Protein AF-A0A8S1JH16-F1 (afdb_monomer)

Organism: NCBI:txid121088

Secondary structure (DSSP, 8-state):
-EE-TTS-EEEEEEESSTTS--EEEEEEETTT--B--SS-EEEEEEEEEE-TTSS-EEEEEB-TTSSBP-

Foldseek 3Di:
DDAFLVRQKDKFWDAPDPPPCWIWIWMAGPPPRHTPDPDIDTQWNRDWDADNNNPDIDTFHDDPVSHTDD

Structure (mmCIF, N/CA/C/O backbone):
data_AF-A0A8S1JH16-F1
#
_entry.id   AF-A0A8S1JH16-F1
#
loop_
_atom_site.group_PDB
_atom_site.id
_atom_site.type_symbol
_atom_site.label_atom_id
_atom_site.label_alt_id
_atom_site.label_comp_id
_atom_site.label_asym_id
_atom_site.label_entity_id
_atom_site.label_seq_id
_atom_site.pdbx_PDB_ins_code
_atom_site.Cartn_x
_atom_site.Cartn_y
_atom_site.Cartn_z
_atom_site.occupancy
_atom_site.B_iso_or_equiv
_atom_site.auth_seq_id
_atom_site.auth_comp_id
_atom_site.auth_asym_id
_atom_site.auth_atom_id
_atom_site.pdbx_PDB_model_num
ATOM 1 N N . MET A 1 1 ? -7.050 5.331 -4.614 1.00 91.31 1 MET A N 1
ATOM 2 C CA . MET A 1 1 ? -7.207 5.480 -3.148 1.00 91.31 1 MET A CA 1
ATOM 3 C C . MET A 1 1 ? -8.282 4.516 -2.666 1.00 91.31 1 MET A C 1
ATOM 5 O O . MET A 1 1 ? -9.240 4.306 -3.401 1.00 91.31 1 MET A O 1
ATOM 9 N N . LYS A 1 2 ? -8.112 3.926 -1.480 1.00 95.50 2 LYS A N 1
ATOM 10 C CA . LYS A 1 2 ? -9.040 2.988 -0.831 1.00 95.50 2 LYS A CA 1
ATOM 11 C C . LYS A 1 2 ? -9.147 3.309 0.663 1.00 95.50 2 LYS A C 1
ATOM 13 O O . LYS A 1 2 ? -8.173 3.768 1.256 1.00 95.50 2 LYS A O 1
ATOM 18 N N . LEU A 1 3 ? -10.314 3.062 1.251 1.00 95.12 3 LEU A N 1
ATOM 19 C CA . LEU A 1 3 ? -10.583 3.186 2.687 1.00 95.12 3 LEU A CA 1
ATOM 20 C C . LEU A 1 3 ? -10.785 1.787 3.273 1.00 95.12 3 LEU A C 1
ATOM 22 O O . LEU A 1 3 ? -11.432 0.957 2.636 1.00 95.12 3 LEU A O 1
ATOM 26 N N . SER A 1 4 ? -10.250 1.522 4.465 1.00 95.50 4 SER A N 1
ATOM 27 C CA . SER A 1 4 ? -10.542 0.274 5.183 1.00 95.50 4 SER A CA 1
ATOM 28 C C . SER A 1 4 ? -12.019 0.210 5.585 1.00 95.50 4 SER A C 1
ATOM 30 O O . SER A 1 4 ? -12.658 1.247 5.745 1.00 95.50 4 SER A O 1
ATOM 32 N N . GLY A 1 5 ? -12.570 -0.988 5.813 1.00 93.62 5 GLY A N 1
ATOM 33 C CA . GLY A 1 5 ? -14.002 -1.164 6.121 1.00 93.62 5 GLY A CA 1
ATOM 34 C C . GLY A 1 5 ? -14.498 -0.425 7.376 1.00 93.62 5 GLY A C 1
ATOM 35 O O . GLY A 1 5 ? -15.669 -0.082 7.474 1.00 93.62 5 G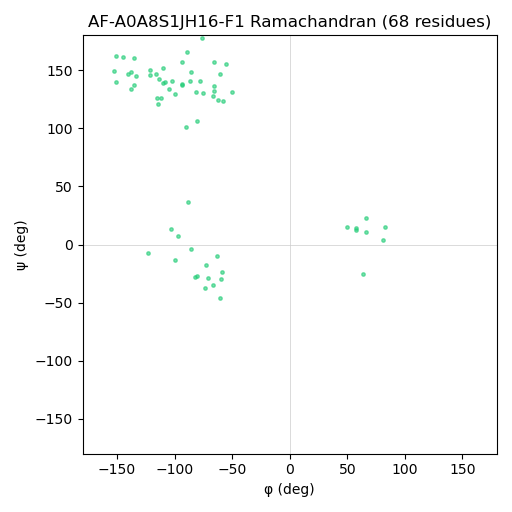LY A O 1
ATOM 36 N N . ASN A 1 6 ? -13.599 -0.119 8.315 1.00 93.19 6 ASN A N 1
ATOM 37 C CA . ASN A 1 6 ? -13.873 0.693 9.507 1.00 93.19 6 ASN A CA 1
ATOM 38 C C . ASN A 1 6 ? -13.476 2.176 9.357 1.00 93.19 6 ASN A C 1
ATOM 40 O O . ASN A 1 6 ? -13.458 2.907 10.344 1.00 93.19 6 ASN A O 1
ATOM 44 N N . HIS A 1 7 ? -13.082 2.598 8.155 1.00 93.62 7 HIS A N 1
ATOM 45 C CA . HIS A 1 7 ? -12.624 3.944 7.795 1.00 93.62 7 HIS A CA 1
ATOM 46 C C . HIS A 1 7 ? -11.422 4.472 8.594 1.00 93.62 7 HIS A C 1
ATOM 48 O O . HIS A 1 7 ? -11.108 5.660 8.530 1.00 93.62 7 HIS A O 1
ATOM 54 N N . ARG A 1 8 ? -10.715 3.607 9.331 1.00 94.12 8 ARG A N 1
ATOM 55 C CA . ARG A 1 8 ? -9.532 4.009 10.097 1.00 94.12 8 ARG A CA 1
ATOM 56 C C . ARG A 1 8 ? -8.330 4.272 9.198 1.00 94.12 8 ARG A C 1
ATOM 58 O O . ARG A 1 8 ? -7.539 5.159 9.497 1.00 94.12 8 ARG A O 1
ATOM 65 N N . LEU A 1 9 ? -8.159 3.483 8.140 1.00 95.06 9 LEU A N 1
ATOM 66 C CA . LEU A 1 9 ? -6.975 3.521 7.286 1.00 95.06 9 LEU A CA 1
ATOM 67 C C . LEU A 1 9 ? -7.323 4.004 5.881 1.00 95.06 9 LEU A C 1
ATOM 69 O O . LEU A 1 9 ? -8.353 3.635 5.313 1.00 95.06 9 LEU A O 1
ATOM 73 N N . VAL A 1 10 ? -6.410 4.782 5.307 1.00 95.75 10 VAL A N 1
ATOM 74 C CA . VAL A 1 10 ? -6.426 5.190 3.902 1.00 95.75 10 VAL A CA 1
ATOM 75 C C . VAL A 1 10 ? -5.212 4.579 3.222 1.00 95.75 10 VAL A C 1
ATOM 77 O O . VAL A 1 10 ? -4.086 4.799 3.667 1.00 95.75 10 VAL A O 1
ATOM 80 N N . ALA A 1 11 ? -5.440 3.863 2.124 1.00 95.19 11 ALA A N 1
ATOM 81 C CA . ALA A 1 11 ? -4.390 3.400 1.230 1.00 95.19 11 ALA A CA 1
ATOM 82 C C . ALA A 1 11 ? -4.424 4.174 -0.091 1.00 95.19 11 ALA A C 1
ATOM 84 O O . ALA A 1 11 ? -5.492 4.461 -0.650 1.00 95.19 11 ALA A O 1
ATOM 85 N N . TRP A 1 12 ? -3.256 4.516 -0.619 1.00 95.00 12 TRP A N 1
ATOM 86 C CA . TRP A 1 12 ? -3.134 5.131 -1.936 1.00 95.00 12 TRP A CA 1
ATOM 87 C C . TRP A 1 12 ? -1.874 4.665 -2.647 1.00 95.00 12 TRP A C 1
ATOM 89 O O . TRP A 1 12 ? -0.944 4.146 -2.036 1.00 95.00 12 TRP A O 1
ATOM 99 N N . THR A 1 13 ? -1.874 4.860 -3.959 1.00 94.00 13 THR A N 1
ATOM 100 C CA . THR A 1 13 ? -0.719 4.619 -4.806 1.00 94.00 13 THR A CA 1
ATOM 101 C C . THR A 1 13 ? -0.260 5.925 -5.425 1.00 94.00 13 THR A C 1
ATOM 103 O O . THR A 1 13 ? -1.076 6.805 -5.704 1.00 94.00 13 THR A O 1
ATOM 106 N N . ALA A 1 14 ? 1.045 6.056 -5.625 1.00 92.69 14 ALA A N 1
ATOM 107 C CA . ALA A 1 14 ? 1.633 7.142 -6.397 1.00 92.69 14 ALA A CA 1
ATOM 108 C C . ALA A 1 14 ? 2.785 6.593 -7.233 1.00 92.69 14 ALA A C 1
ATOM 110 O O . ALA A 1 14 ? 3.456 5.651 -6.815 1.00 92.69 14 ALA A O 1
ATOM 111 N N . GLU A 1 15 ? 2.996 7.151 -8.421 1.00 92.44 15 GLU A N 1
ATOM 112 C CA . GLU A 1 15 ? 4.148 6.776 -9.235 1.00 92.44 15 GLU 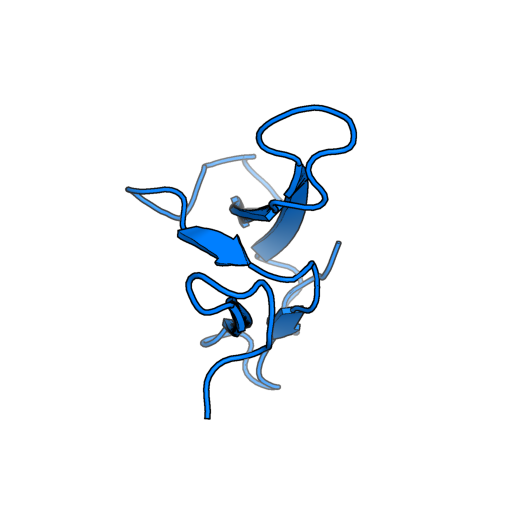A CA 1
ATOM 113 C C . GLU A 1 15 ? 5.437 7.202 -8.539 1.00 92.44 15 GLU A C 1
ATOM 115 O O . GLU A 1 15 ? 5.540 8.328 -8.051 1.00 92.44 15 GLU A O 1
ATOM 120 N N . LYS A 1 16 ? 6.430 6.312 -8.536 1.00 86.38 16 LYS A N 1
ATOM 121 C CA . LYS A 1 16 ? 7.785 6.619 -8.082 1.00 86.38 16 LYS A CA 1
ATOM 122 C C . LYS A 1 16 ? 8.387 7.737 -8.931 1.00 86.38 16 LYS A C 1
ATOM 124 O O . LYS A 1 16 ? 8.975 8.679 -8.412 1.00 86.38 16 LYS A O 1
ATOM 129 N N . GLU A 1 17 ? 8.225 7.612 -10.244 1.00 91.00 17 GLU A N 1
ATOM 130 C CA . GLU A 1 17 ? 8.680 8.567 -11.248 1.00 91.00 17 GLU A CA 1
ATOM 131 C C . GLU A 1 17 ? 7.560 8.784 -12.262 1.00 91.00 17 GLU A C 1
ATOM 133 O O . GLU A 1 17 ? 6.911 7.827 -12.693 1.00 91.00 17 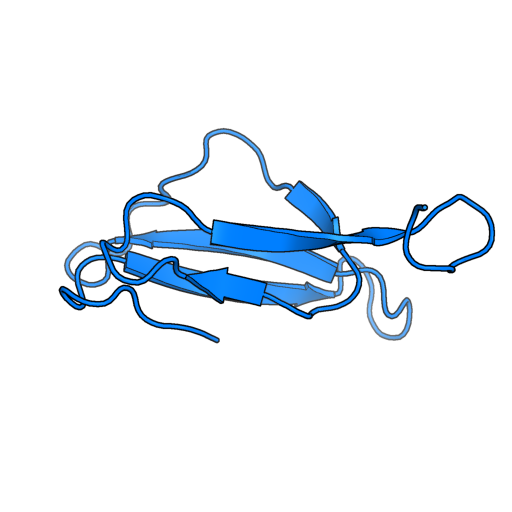GLU A O 1
ATOM 138 N N . ARG A 1 18 ? 7.328 10.039 -12.649 1.00 92.12 18 ARG A N 1
ATOM 139 C CA . ARG A 1 18 ? 6.231 10.406 -13.549 1.00 92.12 18 ARG A CA 1
ATOM 140 C C . ARG A 1 18 ? 6.342 9.664 -14.883 1.00 92.12 18 ARG A C 1
ATOM 142 O O . ARG A 1 18 ? 7.333 9.816 -15.590 1.00 92.12 18 ARG A O 1
ATOM 149 N N . GLY A 1 19 ? 5.293 8.934 -15.245 1.00 87.81 19 GLY A N 1
ATOM 150 C CA . GLY A 1 19 ? 5.203 8.162 -16.483 1.00 87.81 19 GLY A CA 1
ATOM 151 C C . GLY A 1 19 ? 5.909 6.806 -16.438 1.00 87.81 19 GLY A C 1
ATOM 152 O O . GLY A 1 19 ? 5.930 6.115 -17.449 1.00 87.81 19 GLY A O 1
ATOM 153 N N . SER A 1 20 ? 6.472 6.400 -15.294 1.00 87.75 20 SER A N 1
ATOM 154 C CA . SER A 1 20 ? 7.061 5.057 -15.136 1.00 87.75 20 SER A CA 1
ATOM 155 C C . SER A 1 20 ? 6.011 3.953 -15.044 1.00 87.75 20 SER A C 1
ATOM 157 O O . SER A 1 20 ? 6.344 2.769 -15.114 1.00 87.75 20 SER A O 1
ATOM 159 N N . GLU A 1 21 ? 4.768 4.345 -14.752 1.00 86.81 21 GLU A N 1
ATOM 160 C CA . GLU A 1 21 ? 3.709 3.475 -14.261 1.00 86.81 21 GLU A CA 1
ATOM 161 C C . GLU A 1 21 ? 4.158 2.619 -13.071 1.00 86.81 21 GLU A C 1
ATOM 163 O O . GLU A 1 21 ? 3.479 1.648 -12.782 1.00 86.81 21 GLU A O 1
ATOM 168 N N . ASN A 1 22 ? 5.284 2.918 -12.397 1.00 87.00 22 ASN A N 1
ATOM 169 C CA . ASN A 1 22 ? 5.826 2.191 -11.250 1.00 87.00 22 ASN A CA 1
ATOM 170 C C . ASN A 1 22 ? 5.270 2.758 -9.955 1.00 87.00 22 ASN A C 1
ATOM 172 O O . ASN A 1 22 ? 5.736 3.799 -9.497 1.00 87.00 22 ASN A O 1
ATOM 176 N N . TYR A 1 23 ? 4.274 2.091 -9.371 1.00 90.69 23 TYR A N 1
ATOM 177 C CA . TYR A 1 23 ? 3.572 2.631 -8.218 1.00 90.69 23 TYR A CA 1
ATOM 178 C C . TYR A 1 23 ? 4.153 2.144 -6.898 1.00 90.69 23 TYR A C 1
ATOM 180 O O . TYR A 1 23 ? 4.472 0.970 -6.699 1.00 90.69 23 TYR A O 1
ATOM 188 N N . TRP A 1 24 ? 4.234 3.091 -5.979 1.00 92.75 24 TRP A N 1
ATOM 189 C CA . TRP A 1 24 ? 4.453 2.893 -4.560 1.00 92.75 24 TRP A CA 1
ATOM 190 C C . TRP A 1 24 ? 3.107 2.834 -3.849 1.00 92.75 24 TRP A C 1
ATOM 192 O O . TRP A 1 24 ? 2.221 3.630 -4.162 1.00 92.75 24 TRP A O 1
ATOM 202 N N . VAL A 1 25 ? 2.946 1.899 -2.911 1.00 93.06 25 VAL A N 1
ATOM 203 C CA . VAL A 1 25 ? 1.751 1.772 -2.065 1.00 93.06 25 VAL A CA 1
ATOM 204 C C . VAL A 1 25 ? 2.023 2.399 -0.704 1.00 93.06 25 VAL A C 1
ATOM 206 O O . VAL A 1 25 ? 2.996 2.061 -0.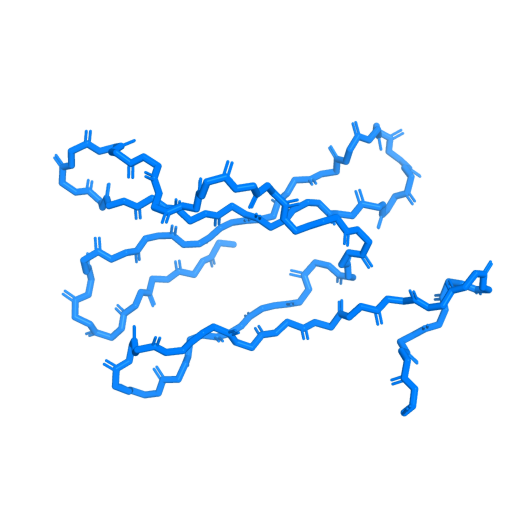034 1.00 93.06 25 VAL A O 1
ATOM 209 N N . TYR A 1 26 ? 1.119 3.270 -0.274 1.00 93.56 26 TYR A N 1
ATOM 210 C CA . TYR A 1 26 ? 1.172 3.962 1.006 1.00 93.56 26 TYR A CA 1
ATOM 211 C C . TYR A 1 26 ? -0.072 3.654 1.828 1.00 93.56 26 TYR A C 1
ATOM 213 O O . TYR A 1 26 ? -1.157 3.465 1.273 1.00 93.56 26 TYR A O 1
ATOM 221 N N . ILE A 1 27 ? 0.077 3.664 3.154 1.00 94.38 27 ILE A N 1
ATOM 222 C CA . ILE A 1 27 ? -1.026 3.510 4.104 1.00 94.38 27 ILE A CA 1
ATOM 223 C C . ILE A 1 27 ? -0.833 4.499 5.251 1.00 94.38 27 ILE A C 1
ATOM 225 O O . ILE A 1 27 ? 0.261 4.606 5.808 1.00 94.38 27 ILE A O 1
ATOM 229 N N . LYS A 1 28 ? -1.904 5.200 5.625 1.00 94.75 28 LYS A N 1
ATOM 230 C CA . LYS A 1 28 ? -1.938 6.088 6.792 1.00 94.75 28 LYS A CA 1
ATOM 231 C C . LYS A 1 28 ? -3.209 5.900 7.609 1.00 94.75 28 LYS A C 1
ATOM 233 O O . LYS A 1 28 ? -4.216 5.412 7.095 1.00 94.75 28 LYS A O 1
ATOM 238 N N . GLU A 1 29 ? -3.175 6.340 8.859 1.00 95.62 29 GLU A N 1
ATOM 239 C CA . GLU A 1 29 ? -4.377 6.536 9.665 1.00 95.62 29 GLU A CA 1
ATOM 240 C C . GLU A 1 29 ? -5.115 7.806 9.222 1.00 95.62 29 GLU A C 1
ATOM 242 O O . GLU A 1 29 ? -4.525 8.876 9.094 1.00 95.62 29 GLU A O 1
ATOM 247 N N . ALA A 1 30 ? -6.422 7.690 8.994 1.00 94.25 30 ALA A N 1
ATOM 248 C CA . ALA A 1 30 ? -7.254 8.762 8.457 1.00 94.25 30 ALA A CA 1
ATOM 249 C C . ALA A 1 30 ? -7.395 9.953 9.415 1.00 94.25 30 ALA A C 1
ATOM 251 O O . ALA A 1 30 ? -7.487 11.091 8.970 1.00 94.25 30 ALA A O 1
ATOM 252 N N . ALA A 1 31 ? -7.436 9.689 10.724 1.00 95.88 31 ALA A N 1
ATOM 253 C CA . ALA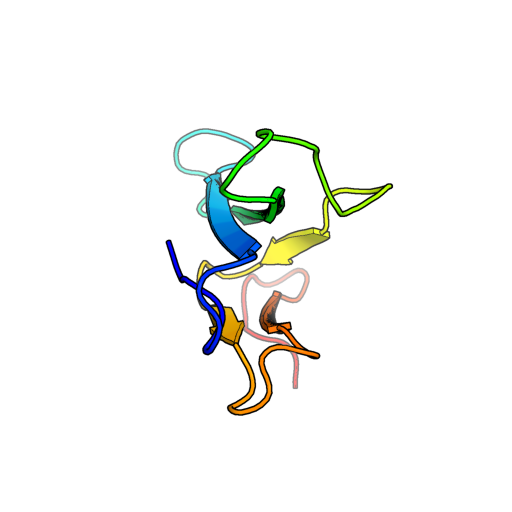 A 1 31 ? -7.697 10.710 11.736 1.00 95.88 31 ALA A CA 1
ATOM 254 C C . ALA A 1 31 ? -6.460 11.548 12.091 1.00 95.88 31 ALA A C 1
ATOM 256 O O . ALA A 1 31 ? -6.600 12.682 12.539 1.00 95.88 31 ALA A O 1
ATOM 257 N N . THR A 1 32 ? -5.263 10.981 11.936 1.00 96.25 32 THR A N 1
ATOM 258 C CA . THR A 1 32 ? -4.013 11.567 12.449 1.00 96.25 32 THR A CA 1
ATOM 259 C C . THR A 1 32 ? -2.961 11.796 11.373 1.00 96.25 32 THR A C 1
ATOM 261 O O . THR A 1 32 ? -1.909 12.355 11.666 1.00 96.25 32 THR A O 1
ATOM 264 N N . ASP A 1 33 ? -3.201 11.316 10.151 1.00 94.56 33 ASP A N 1
ATOM 265 C CA . ASP A 1 33 ? -2.227 11.262 9.061 1.00 94.56 33 ASP A CA 1
ATOM 266 C C . ASP A 1 33 ? -0.943 10.477 9.378 1.00 94.56 33 ASP A C 1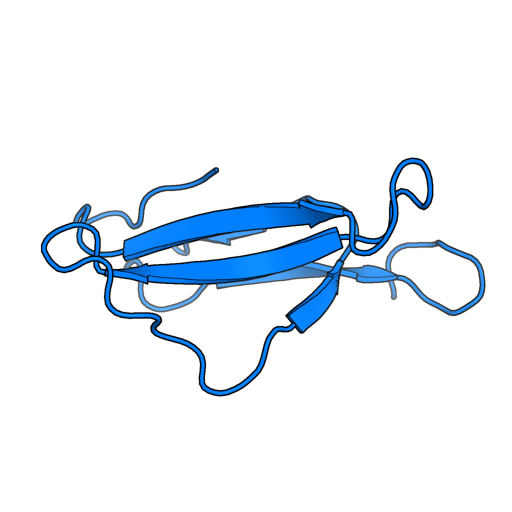
ATOM 268 O O . ASP A 1 33 ? 0.015 10.501 8.601 1.00 94.56 33 ASP A O 1
ATOM 272 N N . ARG A 1 34 ? -0.917 9.711 10.477 1.00 94.44 34 ARG A N 1
ATOM 273 C CA . ARG A 1 34 ? 0.222 8.860 10.818 1.00 94.44 34 ARG A CA 1
ATOM 274 C C . ARG A 1 34 ? 0.425 7.795 9.741 1.00 94.44 34 ARG A C 1
ATOM 276 O O . ARG A 1 34 ? -0.473 6.993 9.483 1.00 94.44 34 ARG A O 1
ATOM 283 N N . ILE A 1 35 ? 1.629 7.735 9.174 1.00 92.38 35 ILE A N 1
ATOM 284 C CA . ILE A 1 35 ? 2.031 6.667 8.251 1.00 92.38 35 ILE A CA 1
ATOM 285 C C . ILE A 1 35 ? 2.087 5.335 9.004 1.00 92.38 35 ILE A C 1
ATOM 287 O O . ILE A 1 35 ? 2.630 5.252 10.106 1.00 92.38 35 ILE A O 1
ATOM 291 N N . PHE A 1 36 ? 1.471 4.309 8.419 1.00 87.12 36 PHE A N 1
ATOM 292 C CA . PHE A 1 36 ? 1.271 3.007 9.057 1.00 87.12 36 PHE A CA 1
ATOM 293 C C . PHE A 1 36 ? 2.295 1.950 8.619 1.00 87.12 36 PHE A C 1
ATOM 295 O O . PHE A 1 36 ? 2.381 0.899 9.245 1.00 87.12 36 PHE A O 1
ATOM 302 N N . LEU A 1 37 ? 3.047 2.215 7.547 1.00 80.44 37 LEU A N 1
ATOM 303 C CA . LEU A 1 37 ? 4.115 1.349 7.053 1.00 80.44 37 LEU A CA 1
ATOM 304 C C . LEU A 1 37 ? 5.478 1.947 7.399 1.00 80.44 37 LEU A C 1
ATOM 306 O O . LEU A 1 37 ? 5.707 3.128 7.138 1.00 80.44 37 LEU A O 1
ATOM 310 N N . ASP A 1 38 ? 6.381 1.120 7.921 1.00 76.31 38 ASP A N 1
ATO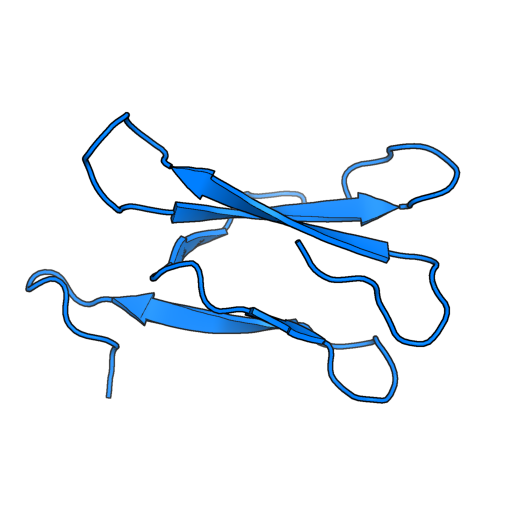M 311 C CA . ASP A 1 38 ? 7.777 1.514 8.150 1.00 76.31 38 ASP A CA 1
ATOM 312 C C . ASP A 1 38 ? 8.547 1.652 6.824 1.00 76.31 38 ASP A C 1
ATOM 314 O O . ASP A 1 38 ? 9.445 2.484 6.706 1.00 76.31 38 ASP A O 1
ATOM 318 N N . GLU A 1 39 ? 8.147 0.889 5.800 1.00 74.56 39 GLU A N 1
ATOM 319 C CA . GLU A 1 39 ? 8.711 0.938 4.450 1.00 74.56 39 GLU A CA 1
ATOM 320 C C . GLU A 1 39 ? 7.621 0.974 3.375 1.00 74.56 39 GLU A C 1
ATOM 322 O O . GLU A 1 39 ? 6.558 0.361 3.491 1.00 74.56 39 GLU A O 1
ATOM 327 N N . VAL A 1 40 ? 7.899 1.696 2.289 1.00 80.44 40 VAL A N 1
ATOM 328 C CA . VAL A 1 40 ? 6.982 1.811 1.155 1.00 80.44 40 VAL A CA 1
ATOM 329 C C . VAL A 1 40 ? 7.109 0.586 0.255 1.00 80.44 40 VAL A C 1
ATOM 331 O O . VAL A 1 40 ? 8.203 0.218 -0.169 1.00 80.44 40 VAL A O 1
ATOM 334 N N . ILE A 1 41 ? 5.973 -0.011 -0.103 1.00 82.56 41 ILE A N 1
ATOM 335 C CA . ILE A 1 41 ? 5.936 -1.156 -1.015 1.00 82.56 41 ILE A CA 1
ATOM 336 C C . ILE A 1 41 ? 6.042 -0.631 -2.452 1.00 82.56 41 ILE A C 1
ATOM 338 O O . ILE A 1 41 ? 5.096 -0.038 -2.978 1.00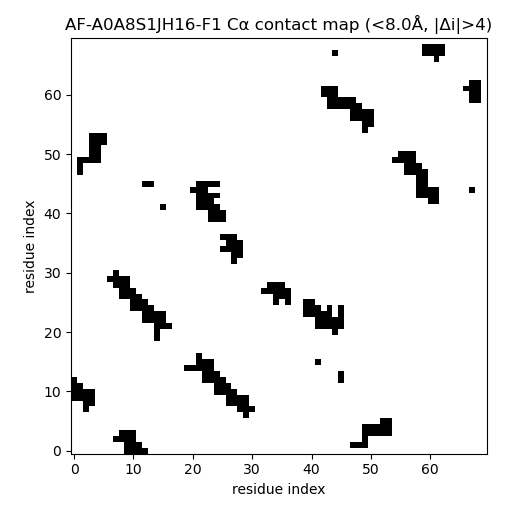 82.56 41 ILE A O 1
ATOM 342 N N . GLY A 1 42 ? 7.203 -0.820 -3.079 1.00 82.38 42 GLY A N 1
ATOM 343 C CA . GLY A 1 42 ? 7.456 -0.443 -4.472 1.00 82.38 42 GLY A CA 1
ATOM 344 C C . GLY A 1 42 ? 7.109 -1.545 -5.478 1.00 82.38 42 GLY A C 1
ATOM 345 O O . GLY A 1 42 ? 6.937 -2.704 -5.112 1.00 82.38 42 GLY A O 1
ATOM 346 N N . GLY A 1 43 ? 7.031 -1.194 -6.767 1.00 84.00 43 GLY A N 1
ATOM 347 C CA . GLY A 1 43 ? 6.837 -2.178 -7.837 1.00 84.00 43 GLY A CA 1
ATOM 348 C C . GLY A 1 43 ? 5.386 -2.605 -8.062 1.00 84.00 43 GLY A C 1
ATOM 349 O O . GLY A 1 43 ? 5.151 -3.594 -8.748 1.00 84.00 43 GLY A O 1
ATOM 350 N N . SER A 1 44 ? 4.399 -1.880 -7.533 1.00 86.06 44 SER A N 1
ATOM 351 C CA . SER A 1 44 ? 2.978 -2.241 -7.645 1.00 86.06 44 SER A CA 1
ATOM 352 C C . SER A 1 44 ? 2.335 -1.722 -8.931 1.00 86.06 44 SER A C 1
ATOM 354 O O . SER A 1 44 ? 2.703 -0.648 -9.390 1.00 86.06 44 SER A O 1
ATOM 356 N N . VAL A 1 45 ? 1.347 -2.418 -9.506 1.00 86.44 45 VAL A N 1
ATOM 357 C CA . VAL A 1 45 ? 0.584 -2.002 -10.714 1.00 86.44 45 VAL A CA 1
ATOM 358 C C . VAL A 1 45 ? -0.651 -1.134 -10.400 1.00 86.44 45 VAL A C 1
ATOM 360 O O . VAL A 1 45 ? -1.696 -1.262 -11.030 1.00 86.44 45 VAL A O 1
ATOM 363 N N . ALA A 1 46 ? -0.555 -0.264 -9.389 1.00 86.31 46 ALA A N 1
ATOM 364 C CA . ALA A 1 46 ? -1.607 0.624 -8.858 1.00 86.31 46 ALA A CA 1
ATOM 365 C C . ALA A 1 46 ? -2.841 -0.049 -8.221 1.00 86.31 46 ALA A C 1
ATOM 367 O O . ALA A 1 46 ? -3.497 0.570 -7.378 1.00 86.31 46 ALA A O 1
ATOM 368 N N . GLY A 1 47 ? -3.167 -1.285 -8.600 1.00 88.50 47 GLY A N 1
ATOM 369 C CA . GLY A 1 47 ? -4.288 -2.046 -8.057 1.00 88.50 47 GLY A CA 1
ATOM 370 C C . GLY A 1 47 ? -4.087 -2.406 -6.586 1.00 88.50 47 GLY A C 1
ATOM 371 O O . GLY A 1 47 ? -3.066 -2.987 -6.215 1.00 88.50 47 GLY A O 1
ATOM 372 N N . MET A 1 48 ? -5.079 -2.078 -5.760 1.00 93.12 48 MET A N 1
ATOM 373 C CA . MET A 1 48 ? -5.112 -2.430 -4.342 1.00 93.12 48 MET A CA 1
ATOM 374 C C . MET A 1 48 ? -6.551 -2.536 -3.833 1.00 93.12 48 MET A C 1
ATOM 376 O O . MET A 1 48 ? -7.431 -1.816 -4.314 1.00 93.12 48 MET A O 1
ATOM 380 N N . GLU A 1 49 ? -6.777 -3.394 -2.844 1.00 95.75 49 GLU A N 1
ATOM 381 C CA . GLU A 1 49 ? -8.072 -3.542 -2.180 1.00 95.75 49 GLU A CA 1
ATOM 382 C C . GLU A 1 49 ? -7.900 -3.986 -0.729 1.00 95.75 49 GLU A C 1
ATOM 384 O O . GLU A 1 49 ? -7.054 -4.830 -0.427 1.00 95.75 49 GLU A O 1
ATOM 389 N N . PHE A 1 50 ? -8.698 -3.424 0.178 1.00 96.12 50 PHE A N 1
ATOM 390 C CA . PHE A 1 50 ? -8.723 -3.914 1.552 1.00 96.12 50 PHE A CA 1
ATOM 391 C C . PHE A 1 50 ? -9.550 -5.200 1.633 1.00 96.12 50 PHE A C 1
ATOM 393 O O . PHE A 1 50 ? -10.614 -5.327 1.034 1.00 96.12 50 PHE A O 1
ATOM 400 N N . SER A 1 51 ? -9.075 -6.145 2.434 1.00 94.25 51 SER A N 1
ATOM 401 C CA . SER A 1 51 ? -9.905 -7.236 2.953 1.00 94.25 51 SER A CA 1
ATOM 402 C C . SER A 1 51 ? -11.139 -6.688 3.682 1.00 94.25 51 SER A C 1
ATOM 404 O O . SER A 1 51 ? -11.137 -5.564 4.190 1.00 94.25 51 SER A O 1
ATOM 406 N N . SER A 1 52 ? -12.206 -7.485 3.753 1.00 91.56 52 SER A N 1
ATOM 407 C CA . SER A 1 52 ? -13.488 -7.062 4.335 1.00 91.56 52 SER A CA 1
ATOM 408 C C . SER A 1 52 ? -13.394 -6.641 5.804 1.00 91.56 52 SER A C 1
ATOM 410 O O . SER A 1 52 ? -14.159 -5.790 6.247 1.00 91.56 52 SER A O 1
ATOM 412 N N . ASP A 1 53 ? -12.460 -7.222 6.559 1.00 91.50 53 ASP A N 1
ATOM 413 C CA . ASP A 1 53 ? -12.188 -6.875 7.960 1.00 91.50 53 ASP A CA 1
ATOM 414 C C . ASP A 1 53 ? -11.210 -5.690 8.116 1.00 91.50 53 ASP A C 1
ATOM 416 O O . ASP A 1 53 ? -10.948 -5.224 9.230 1.00 91.50 53 ASP A O 1
ATOM 420 N N . GLY A 1 54 ? -10.671 -5.186 7.002 1.00 90.31 54 GLY A N 1
ATOM 421 C CA . GLY A 1 54 ? -9.704 -4.097 6.954 1.00 90.31 54 GLY A CA 1
ATOM 422 C C . GLY A 1 54 ? -8.339 -4.423 7.567 1.00 90.31 54 GLY A C 1
ATOM 423 O O . GLY A 1 54 ? -7.557 -3.492 7.756 1.00 90.31 54 GLY A O 1
ATOM 424 N N . GLN A 1 55 ? -8.048 -5.689 7.895 1.00 88.94 55 GLN A N 1
ATOM 425 C CA . GLN A 1 55 ? -6.772 -6.095 8.503 1.00 88.94 55 GLN A CA 1
ATOM 426 C C . GLN A 1 55 ? -5.664 -6.289 7.466 1.00 88.94 55 GLN A C 1
ATOM 428 O O . GLN A 1 55 ? -4.489 -6.089 7.764 1.00 88.94 55 GLN A O 1
ATOM 433 N N . TYR A 1 56 ? -6.038 -6.635 6.237 1.00 91.50 56 TYR A N 1
ATOM 434 C CA . TYR A 1 56 ? -5.119 -6.879 5.127 1.00 91.50 56 TYR A CA 1
ATOM 435 C C . TYR A 1 56 ? -5.399 -5.950 3.947 1.00 91.50 56 TYR A C 1
ATOM 437 O O . TYR A 1 56 ? -6.559 -5.648 3.651 1.00 91.50 56 TYR A O 1
ATOM 445 N N . LEU A 1 57 ? -4.341 -5.560 3.236 1.00 92.56 57 LEU A N 1
ATOM 446 C CA . LEU A 1 57 ? -4.407 -4.890 1.939 1.00 92.56 57 LEU A CA 1
ATOM 447 C C . LEU A 1 57 ? -3.811 -5.821 0.880 1.00 92.56 57 LEU A C 1
ATOM 449 O O . LEU A 1 57 ? -2.644 -6.199 0.973 1.00 92.56 57 LEU A O 1
ATOM 453 N N . LEU A 1 58 ? -4.604 -6.179 -0.125 1.00 93.00 58 LEU A N 1
ATOM 454 C CA . LEU A 1 58 ? -4.135 -6.902 -1.300 1.00 93.00 58 LEU A CA 1
ATOM 455 C C . LEU A 1 58 ? -3.626 -5.901 -2.334 1.00 93.00 58 LEU A C 1
ATOM 457 O O . LEU A 1 58 ? -4.227 -4.846 -2.526 1.00 93.00 58 LEU A O 1
ATOM 461 N N . TYR A 1 59 ? -2.537 -6.241 -3.015 1.00 91.00 59 TYR A N 1
ATOM 462 C CA . TYR A 1 59 ? -1.948 -5.457 -4.097 1.00 91.00 59 TYR A CA 1
ATOM 463 C C . TYR A 1 59 ? -1.237 -6.391 -5.078 1.00 91.00 59 TYR A C 1
ATOM 465 O O . TYR A 1 59 ? -0.950 -7.544 -4.758 1.00 91.00 59 TYR A O 1
ATOM 473 N N . CYS A 1 60 ? -0.964 -5.901 -6.284 1.00 88.75 60 CYS A N 1
ATOM 474 C CA . CYS A 1 60 ? -0.279 -6.672 -7.318 1.00 88.75 60 CYS A CA 1
ATOM 475 C C . CYS A 1 60 ? 1.112 -6.095 -7.569 1.00 88.75 60 CYS A C 1
ATOM 477 O O . CYS A 1 60 ? 1.239 -4.907 -7.862 1.00 88.75 60 CYS A O 1
ATOM 479 N N . LEU A 1 61 ? 2.135 -6.943 -7.488 1.00 87.62 61 LEU A N 1
ATOM 480 C CA . LEU A 1 61 ? 3.498 -6.623 -7.906 1.00 87.62 61 LEU A CA 1
ATOM 481 C C . LEU A 1 61 ? 3.725 -7.063 -9.347 1.00 87.62 61 LEU A C 1
ATOM 483 O O . LEU A 1 61 ? 3.047 -7.964 -9.842 1.00 87.62 61 LEU A O 1
ATOM 487 N N . ARG A 1 62 ? 4.706 -6.447 -9.997 1.00 81.12 62 ARG A N 1
ATOM 488 C CA . ARG A 1 62 ? 5.182 -6.835 -11.329 1.00 81.12 62 ARG A CA 1
ATOM 489 C C . ARG A 1 62 ? 6.577 -7.438 -11.278 1.00 81.12 62 ARG A C 1
ATOM 491 O O . ARG A 1 62 ? 7.368 -7.108 -10.401 1.00 81.12 62 ARG A O 1
ATOM 498 N N . ASP A 1 63 ? 6.844 -8.302 -12.245 1.00 80.44 63 ASP A N 1
ATOM 499 C CA . ASP A 1 63 ? 8.174 -8.808 -12.552 1.00 80.44 63 ASP A CA 1
ATOM 500 C C . ASP A 1 63 ? 9.020 -7.767 -13.315 1.00 80.44 63 ASP A C 1
ATOM 502 O O . ASP A 1 63 ? 8.546 -6.687 -13.688 1.00 80.44 63 ASP A O 1
ATOM 506 N N . ASP A 1 64 ? 10.274 -8.122 -13.597 1.00 79.94 64 ASP A N 1
ATOM 507 C CA . ASP A 1 64 ? 11.220 -7.286 -14.354 1.00 79.94 64 ASP A CA 1
ATOM 508 C C . ASP A 1 64 ? 10.774 -7.018 -15.804 1.00 79.94 64 ASP A C 1
ATOM 510 O O . ASP A 1 64 ? 11.347 -6.179 -16.497 1.00 79.94 64 ASP A O 1
ATOM 514 N N . THR A 1 65 ? 9.731 -7.709 -16.275 1.00 82.62 65 THR A N 1
ATOM 515 C CA . THR A 1 65 ? 9.113 -7.520 -17.594 1.00 82.62 65 THR A CA 1
ATOM 516 C C . THR A 1 65 ? 7.792 -6.752 -17.528 1.00 82.62 6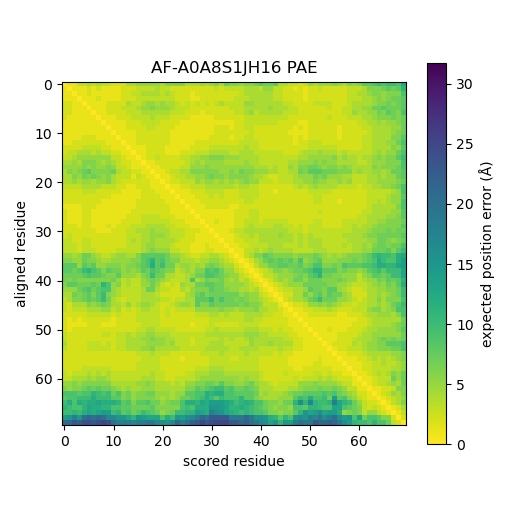5 THR A C 1
ATOM 518 O O . THR A 1 65 ? 7.061 -6.702 -18.516 1.00 82.62 65 THR A O 1
ATOM 521 N N . ILE A 1 66 ? 7.493 -6.114 -16.388 1.00 72.81 66 ILE A N 1
ATOM 522 C CA . ILE A 1 66 ? 6.313 -5.260 -16.176 1.00 72.81 66 ILE A CA 1
ATOM 523 C C . ILE A 1 66 ? 4.996 -6.064 -16.232 1.00 72.81 66 ILE A C 1
ATOM 525 O O . ILE A 1 66 ? 3.918 -5.519 -16.463 1.00 72.81 66 ILE A O 1
ATOM 529 N N . ARG A 1 67 ? 5.038 -7.376 -15.985 1.00 74.88 67 ARG A N 1
ATOM 530 C CA . ARG A 1 67 ? 3.834 -8.216 -15.900 1.00 74.88 67 ARG A CA 1
ATOM 531 C C . ARG A 1 67 ? 3.504 -8.506 -14.443 1.00 74.88 67 ARG A C 1
ATOM 533 O O . ARG A 1 67 ? 4.436 -8.752 -13.680 1.00 74.88 67 ARG A O 1
ATOM 540 N N . PRO A 1 68 ? 2.219 -8.516 -14.036 1.00 68.31 68 PRO A N 1
ATOM 541 C CA . PRO A 1 68 ? 1.841 -9.005 -12.717 1.00 68.31 68 PRO A CA 1
ATOM 542 C C . PRO A 1 68 ? 2.456 -10.387 -12.464 1.00 68.31 68 PRO A C 1
ATOM 544 O O . PRO A 1 68 ? 2.390 -11.253 -13.339 1.00 68.31 68 PRO A O 1
ATOM 547 N N . PHE A 1 69 ? 3.094 -10.566 -11.307 1.00 64.38 69 PHE A N 1
ATOM 548 C CA . PHE A 1 69 ? 3.770 -11.819 -10.963 1.00 64.38 69 PHE A CA 1
ATOM 549 C C . PHE A 1 69 ? 2.766 -12.989 -10.945 1.00 64.38 69 PHE A C 1
ATOM 551 O O . PHE A 1 69 ? 1.597 -12.793 -10.602 1.00 64.38 69 PHE A O 1
ATOM 558 N N . LYS A 1 70 ? 3.215 -14.191 -11.328 1.00 49.41 70 LYS A N 1
ATOM 559 C CA . LYS A 1 70 ? 2.418 -15.426 -11.253 1.00 49.41 70 LYS A CA 1
ATOM 560 C C . LYS A 1 70 ? 2.618 -16.128 -9.916 1.00 49.41 70 LYS A C 1
ATOM 562 O O . LYS A 1 70 ? 3.785 -16.189 -9.475 1.00 49.41 70 LYS A O 1
#

Solvent-accessible surface area (backbone atoms only — not comparable to full-atom values): 4181 Å² total; per-residue (Å²): 115,51,64,26,70,82,58,50,37,38,36,40,59,46,58,77,44,92,89,64,70,36,11,31,47,47,44,26,34,61,91,74,66,47,70,70,55,96,67,75,49,66,50,23,71,66,54,68,48,58,41,86,84,40,83,46,76,47,69,44,46,43,45,101,82,74,41,71,64,130

Sequence (70 aa):
MKLSGNHRLVAWTAEKERGSENYWVYIKEAATDRIFLDEVIGGSVAGMEFSSDGQYLLYCLRDDTIRPFK

Mean predicted aligned error: 4.16 Å

InterPro domains:
  IPR004106 Peptidase S9, N-terminal domain superfamily [SSF50993] (2-66)

Nearest PDB structures (foldseek):
  2xe4-assembly1_A  TM=8.173E-01  e=1.507E-01  Leishmania major
  6g5m-assembly2_D  TM=7.077E-01  e=1.802E-01  Thioalkalivibrio paradoxus ARh 1
  6sji-assembly1_A  TM=6.277E-01  e=1.802E-01  Thioalkalivibrio paradoxus ARh 1
  8pu0-assembly1_A  TM=7.463E-01  e=9.515E-01  Homo sapiens
  7ufv-assembly1_A  TM=6.481E-01  e=1.281E+00  Homo sapiens

Radius of gyration: 12.49 Å; Cα contacts (8 Å, |Δi|>4): 143; chains: 1; bounding box: 25×27×30 Å

pLDDT: mean 88.41, std 8.42, range [49.41, 96.25]